Protein AF-A0A267M8K2-F1 (afdb_monomer_lite)

Organism: Lactobacillus johnsonii (NCBI:txid33959)

Structure (mmCIF, N/CA/C/O backbone):
data_AF-A0A267M8K2-F1
#
_entry.id   AF-A0A267M8K2-F1
#
loop_
_atom_site.group_PDB
_atom_site.id
_atom_site.type_symbol
_atom_site.label_atom_id
_atom_site.label_alt_id
_atom_site.label_comp_id
_atom_site.label_asym_id
_atom_site.label_entity_id
_atom_site.label_seq_id
_atom_site.pdbx_PDB_ins_code
_atom_site.Cartn_x
_atom_site.Cartn_y
_atom_site.Cartn_z
_atom_site.occupancy
_atom_site.B_iso_or_equiv
_atom_site.auth_seq_id
_atom_site.auth_comp_id
_atom_site.auth_asym_id
_atom_site.auth_atom_id
_atom_site.pdbx_PDB_model_num
ATOM 1 N N . MET A 1 1 ? -2.057 -10.125 6.547 1.00 53.50 1 MET A N 1
ATOM 2 C CA . MET A 1 1 ? -0.745 -10.294 5.865 1.00 53.50 1 MET A CA 1
ATOM 3 C C . MET A 1 1 ? -0.594 -9.104 4.933 1.00 53.50 1 MET A C 1
ATOM 5 O O . MET A 1 1 ? -1.622 -8.558 4.558 1.00 53.50 1 MET A O 1
ATOM 9 N N . LEU A 1 2 ? 0.622 -8.658 4.593 1.00 69.81 2 LEU A N 1
ATOM 10 C CA . LEU A 1 2 ? 0.745 -7.726 3.460 1.00 69.81 2 LEU A CA 1
ATOM 11 C C . LEU A 1 2 ? 0.153 -8.403 2.212 1.00 69.81 2 LEU A C 1
ATOM 13 O O . LEU A 1 2 ? 0.115 -9.637 2.194 1.00 69.81 2 LEU A O 1
ATOM 17 N N . PRO A 1 3 ? -0.352 -7.646 1.222 1.00 70.12 3 PRO A N 1
ATOM 18 C CA . PRO A 1 3 ? -0.907 -8.263 0.023 1.00 70.12 3 PRO A CA 1
ATOM 19 C C . PRO A 1 3 ? 0.106 -9.253 -0.578 1.00 70.12 3 PRO A C 1
ATOM 21 O O . PRO A 1 3 ? 1.304 -8.974 -0.521 1.00 70.12 3 PRO A O 1
ATOM 24 N N . ASP A 1 4 ? -0.372 -10.380 -1.122 1.00 76.25 4 ASP A N 1
ATOM 25 C CA . ASP A 1 4 ? 0.442 -11.469 -1.701 1.00 76.25 4 ASP A CA 1
ATOM 26 C C . ASP A 1 4 ? 1.140 -11.036 -3.011 1.00 76.25 4 ASP A C 1
ATOM 28 O O . ASP A 1 4 ? 0.937 -11.617 -4.077 1.00 76.25 4 ASP A O 1
ATOM 32 N N . TYR A 1 5 ? 1.943 -9.980 -2.945 1.00 84.25 5 TYR A N 1
ATOM 33 C CA . TYR A 1 5 ? 2.834 -9.533 -4.005 1.00 84.25 5 TYR A CA 1
ATOM 34 C C . TYR A 1 5 ? 4.280 -9.882 -3.666 1.00 84.25 5 TYR A C 1
ATOM 36 O O . TYR A 1 5 ? 4.617 -10.230 -2.530 1.00 84.25 5 TYR A O 1
ATOM 44 N N . ASP A 1 6 ? 5.140 -9.755 -4.673 1.00 86.50 6 ASP A N 1
ATOM 45 C CA . ASP A 1 6 ? 6.579 -9.889 -4.505 1.00 86.50 6 ASP A CA 1
ATOM 46 C C . ASP A 1 6 ? 7.100 -8.947 -3.390 1.00 86.50 6 ASP A C 1
ATOM 48 O O . ASP A 1 6 ? 6.721 -7.770 -3.362 1.00 86.50 6 ASP A O 1
ATOM 52 N N . PRO A 1 7 ? 7.939 -9.420 -2.447 1.00 87.75 7 PRO A N 1
ATOM 53 C CA . PRO A 1 7 ? 8.500 -8.571 -1.397 1.00 87.75 7 PRO A CA 1
ATOM 54 C C . PRO A 1 7 ? 9.248 -7.338 -1.921 1.00 87.75 7 PRO A C 1
ATOM 56 O O . PRO A 1 7 ? 9.169 -6.281 -1.293 1.00 87.75 7 PRO A O 1
ATOM 59 N N . GLU A 1 8 ? 9.934 -7.446 -3.062 1.00 89.19 8 GLU A N 1
ATOM 60 C CA . GLU A 1 8 ? 10.628 -6.323 -3.700 1.00 89.19 8 GLU A CA 1
ATOM 61 C C . GLU A 1 8 ? 9.628 -5.292 -4.222 1.00 89.19 8 GLU A C 1
ATOM 63 O O . GLU A 1 8 ? 9.822 -4.089 -4.033 1.00 89.19 8 GLU A O 1
ATOM 68 N N . TYR A 1 9 ? 8.503 -5.748 -4.782 1.00 90.81 9 TYR A N 1
ATOM 69 C CA . TYR A 1 9 ? 7.407 -4.858 -5.151 1.00 90.81 9 TYR A CA 1
ATOM 70 C C . TYR A 1 9 ? 6.822 -4.141 -3.934 1.00 90.81 9 TYR A C 1
ATOM 72 O O . TYR A 1 9 ? 6.537 -2.948 -4.007 1.00 90.81 9 TYR A O 1
ATOM 80 N N . VAL A 1 10 ? 6.632 -4.833 -2.809 1.00 91.25 10 VAL A N 1
ATOM 81 C CA . VAL A 1 10 ? 6.083 -4.198 -1.604 1.00 91.25 10 VAL A CA 1
ATOM 82 C C . VAL A 1 10 ? 7.029 -3.115 -1.085 1.00 91.25 10 VAL A C 1
ATOM 84 O O . VAL A 1 10 ? 6.578 -2.004 -0.804 1.00 91.25 10 VAL A O 1
ATOM 87 N N . ASP A 1 11 ? 8.332 -3.387 -1.011 1.00 90.00 11 ASP A N 1
ATOM 88 C CA . ASP A 1 11 ? 9.315 -2.376 -0.611 1.00 90.00 11 ASP A CA 1
ATOM 89 C C . ASP A 1 11 ? 9.346 -1.201 -1.628 1.00 90.00 11 ASP A C 1
ATOM 91 O O . ASP A 1 11 ? 9.376 -0.035 -1.224 1.00 90.00 11 ASP A O 1
ATOM 95 N N . TYR A 1 12 ? 9.214 -1.475 -2.935 1.00 89.50 12 TYR A N 1
ATOM 96 C CA . TYR A 1 12 ? 9.089 -0.468 -4.005 1.00 89.50 12 TYR A CA 1
ATOM 97 C C . TYR A 1 12 ? 7.789 0.360 -3.948 1.00 89.50 12 TYR A C 1
ATOM 99 O O . TYR A 1 12 ? 7.771 1.551 -4.263 1.00 89.50 12 TYR A O 1
ATOM 107 N N . LEU A 1 13 ? 6.669 -0.248 -3.564 1.00 92.19 13 LEU A N 1
ATOM 108 C CA . LEU A 1 13 ? 5.388 0.429 -3.388 1.00 92.19 13 LEU A CA 1
ATOM 109 C C . LEU A 1 13 ? 5.467 1.400 -2.211 1.00 92.19 13 LEU A C 1
ATOM 111 O O . LEU A 1 13 ? 5.115 2.572 -2.348 1.00 92.19 13 LEU A O 1
ATOM 115 N N . PHE A 1 14 ? 5.961 0.925 -1.065 1.00 93.00 14 PHE A N 1
ATOM 116 C CA . PHE A 1 14 ? 6.065 1.739 0.141 1.00 93.00 14 PHE A CA 1
ATOM 117 C C . PHE A 1 14 ? 7.104 2.855 0.009 1.00 93.00 14 PHE A C 1
ATOM 119 O O . PHE A 1 14 ? 6.855 3.939 0.527 1.00 93.00 14 PHE A O 1
ATOM 126 N N . SER A 1 15 ? 8.197 2.669 -0.738 1.00 90.88 15 SER A N 1
ATOM 127 C CA . SER A 1 15 ? 9.157 3.752 -1.017 1.00 90.88 15 SER A CA 1
ATOM 128 C C . SER A 1 15 ? 8.584 4.893 -1.865 1.00 90.88 15 SER A C 1
ATOM 130 O O . SER A 1 15 ? 9.143 5.988 -1.884 1.00 90.88 15 SER A O 1
ATOM 132 N N . ARG A 1 16 ? 7.459 4.671 -2.556 1.00 90.50 16 ARG A N 1
ATOM 133 C CA . ARG A 1 16 ? 6.741 5.715 -3.299 1.00 90.50 16 ARG A CA 1
ATOM 134 C C . ARG A 1 16 ? 5.657 6.366 -2.446 1.00 90.50 16 ARG A C 1
ATOM 136 O O . ARG A 1 16 ? 5.734 7.563 -2.166 1.00 90.50 16 ARG A O 1
ATOM 143 N N . ILE A 1 17 ? 4.708 5.575 -1.942 1.00 91.44 17 ILE A N 1
ATOM 144 C CA . ILE A 1 17 ? 3.481 6.122 -1.341 1.00 91.44 17 ILE A CA 1
ATOM 145 C C . ILE A 1 17 ? 3.718 6.911 -0.045 1.00 91.44 17 ILE A C 1
ATOM 147 O O . ILE A 1 17 ? 2.942 7.813 0.260 1.00 91.44 17 ILE A O 1
ATOM 151 N N . VAL A 1 18 ? 4.783 6.626 0.716 1.00 91.94 18 VAL A N 1
ATOM 152 C CA . VAL A 1 18 ? 5.076 7.332 1.985 1.00 91.94 18 VAL A CA 1
ATOM 153 C C . VAL A 1 18 ? 5.471 8.798 1.794 1.00 91.94 18 VAL A C 1
ATOM 155 O O . VAL A 1 18 ? 5.403 9.590 2.737 1.00 91.94 18 VAL A O 1
ATOM 158 N N . HIS A 1 19 ? 5.897 9.175 0.587 1.00 86.31 19 HIS A N 1
ATOM 159 C CA . HIS A 1 19 ? 6.279 10.550 0.269 1.00 86.31 19 HIS A CA 1
ATOM 160 C C . HIS A 1 19 ? 5.118 11.396 -0.248 1.00 86.31 19 HIS A C 1
ATOM 162 O O . HIS A 1 19 ? 5.192 12.622 -0.173 1.00 86.31 19 HIS A O 1
ATOM 168 N N . ASP A 1 20 ? 4.058 10.757 -0.737 1.00 81.19 20 ASP A N 1
ATOM 169 C CA . ASP A 1 20 ? 2.961 11.426 -1.437 1.00 81.19 20 ASP A CA 1
ATOM 170 C C . ASP A 1 20 ? 1.610 11.270 -0.709 1.00 81.19 20 ASP A C 1
ATOM 172 O O . ASP A 1 20 ? 0.661 12.010 -0.972 1.00 81.19 20 ASP A O 1
ATOM 176 N N . MET A 1 21 ? 1.530 10.370 0.276 1.00 88.94 21 MET A N 1
ATOM 177 C CA . MET A 1 21 ? 0.352 10.131 1.104 1.00 88.94 21 MET A CA 1
ATOM 178 C C . MET A 1 21 ? 0.727 10.093 2.592 1.00 88.94 21 MET A C 1
ATOM 180 O O . MET A 1 21 ? 1.730 9.512 2.994 1.00 88.94 21 MET A O 1
ATOM 184 N N . SER A 1 22 ? -0.113 10.689 3.445 1.00 92.12 22 SER A N 1
ATOM 185 C CA . SER A 1 22 ? 0.101 10.640 4.896 1.00 92.12 22 SER A CA 1
ATOM 186 C C . SER A 1 22 ? -0.016 9.211 5.438 1.00 92.12 22 SER A C 1
ATOM 188 O O . SER A 1 22 ? -0.949 8.497 5.058 1.00 92.12 22 SER A O 1
ATOM 190 N N . GLU A 1 23 ? 0.816 8.854 6.420 1.00 95.62 23 GLU A N 1
ATOM 191 C CA . GLU A 1 23 ? 0.812 7.539 7.085 1.00 95.62 23 GLU A CA 1
ATOM 192 C C . GLU A 1 23 ? -0.577 7.101 7.556 1.00 95.62 23 GLU A C 1
ATOM 194 O O . GLU A 1 23 ? -0.952 5.943 7.393 1.00 95.62 23 GLU A O 1
ATOM 199 N N . LYS A 1 24 ? -1.380 8.040 8.076 1.00 96.19 24 LYS A N 1
ATOM 200 C CA . LYS A 1 24 ? -2.756 7.776 8.514 1.00 96.19 24 LYS A CA 1
ATOM 201 C C . LYS A 1 24 ? -3.590 7.111 7.413 1.00 96.19 24 LYS A C 1
ATOM 203 O O . LYS A 1 24 ? -4.271 6.129 7.686 1.00 96.19 24 LYS A O 1
ATOM 208 N N . TYR A 1 25 ? -3.538 7.642 6.190 1.00 95.12 25 TYR A N 1
ATOM 209 C CA . TYR A 1 25 ? -4.308 7.102 5.068 1.00 95.12 25 TYR A CA 1
ATOM 210 C C . TYR A 1 25 ? -3.726 5.788 4.559 1.00 95.12 25 TYR A C 1
ATOM 212 O O . TYR A 1 25 ? -4.492 4.891 4.222 1.00 95.12 25 TYR A O 1
ATOM 220 N N . ILE A 1 26 ? -2.399 5.634 4.576 1.00 95.75 26 ILE A N 1
ATOM 221 C CA . ILE A 1 26 ? -1.747 4.359 4.253 1.00 95.75 26 ILE A CA 1
ATOM 222 C C . ILE A 1 26 ? -2.247 3.273 5.216 1.00 95.75 26 ILE A C 1
ATOM 224 O O . ILE A 1 26 ? -2.766 2.248 4.784 1.00 95.75 26 ILE A O 1
ATOM 228 N N . ILE A 1 27 ? -2.177 3.517 6.526 1.00 96.94 27 ILE A N 1
ATOM 229 C CA . ILE A 1 27 ? -2.651 2.576 7.549 1.00 96.94 27 ILE A CA 1
ATOM 230 C C . ILE A 1 27 ? -4.133 2.255 7.348 1.00 96.94 27 ILE A C 1
ATOM 232 O O . ILE A 1 27 ? -4.504 1.082 7.325 1.00 96.94 27 ILE A O 1
ATOM 236 N N . GLU A 1 28 ? -4.978 3.268 7.163 1.00 95.50 28 GLU A N 1
ATOM 237 C CA . GLU A 1 28 ? -6.417 3.080 6.962 1.00 95.50 28 GLU A CA 1
ATOM 238 C C . GLU A 1 28 ? -6.722 2.208 5.736 1.00 95.50 28 GLU A C 1
ATOM 240 O O . GLU A 1 28 ? -7.447 1.224 5.846 1.00 95.50 28 GLU A O 1
ATOM 245 N N . ILE A 1 29 ? -6.120 2.506 4.585 1.00 95.69 29 ILE A N 1
ATOM 246 C CA . ILE A 1 29 ? -6.346 1.781 3.328 1.00 95.69 29 ILE A CA 1
ATOM 247 C C . ILE A 1 29 ? -5.891 0.323 3.441 1.00 95.69 29 ILE A C 1
ATOM 249 O O . ILE A 1 29 ? -6.646 -0.591 3.099 1.00 95.69 29 ILE A O 1
ATOM 253 N N . PHE A 1 30 ? -4.676 0.089 3.945 1.00 95.62 30 PHE A N 1
ATOM 254 C CA . PHE A 1 30 ? -4.097 -1.255 4.016 1.00 95.62 30 PHE A CA 1
ATOM 255 C C . PHE A 1 30 ? -4.784 -2.147 5.052 1.00 95.62 30 PHE A C 1
ATOM 257 O O . PHE A 1 30 ? -5.014 -3.330 4.797 1.00 95.62 30 PHE A O 1
ATOM 264 N N . THR A 1 31 ? -5.184 -1.587 6.192 1.00 95.19 31 THR A N 1
ATOM 265 C CA . THR A 1 31 ? -5.939 -2.342 7.203 1.00 95.19 31 THR A CA 1
ATOM 266 C C . THR A 1 31 ? -7.379 -2.613 6.766 1.00 95.19 31 THR A C 1
ATOM 268 O O . THR A 1 31 ? -7.897 -3.699 7.018 1.00 95.19 31 THR A O 1
ATOM 271 N N . LYS A 1 32 ? -8.025 -1.669 6.068 1.00 94.44 32 LYS A N 1
ATOM 272 C CA . LYS A 1 32 ? -9.429 -1.793 5.655 1.00 94.44 32 LYS A CA 1
ATOM 273 C C . LYS A 1 32 ? -9.631 -2.698 4.440 1.00 94.44 32 LYS A C 1
ATOM 275 O O . LYS A 1 32 ? -10.582 -3.475 4.420 1.00 94.44 32 LYS A O 1
ATOM 280 N N . TYR A 1 33 ? -8.779 -2.595 3.420 1.00 93.62 33 TYR A N 1
ATOM 281 C CA . TYR A 1 33 ? -9.017 -3.257 2.129 1.00 93.62 33 TYR A CA 1
ATOM 282 C C . TYR A 1 33 ? -8.126 -4.474 1.860 1.00 93.62 33 TYR A C 1
ATOM 284 O O . TYR A 1 33 ? -8.452 -5.271 0.976 1.00 93.62 33 TYR A O 1
ATOM 292 N N . PHE A 1 34 ? -7.040 -4.640 2.621 1.00 91.19 34 PHE A N 1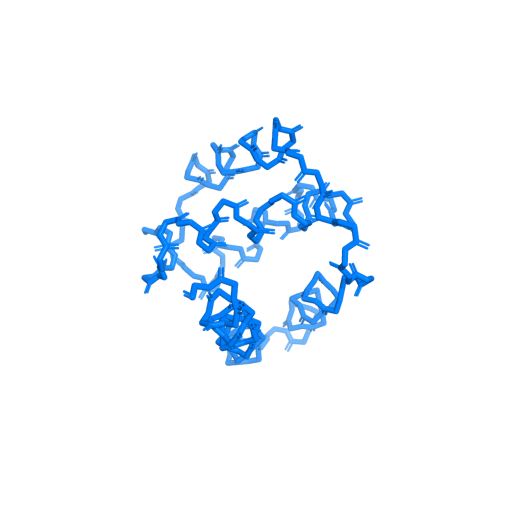
ATOM 293 C CA . PHE A 1 34 ? -6.005 -5.641 2.345 1.00 91.19 34 PHE A CA 1
ATOM 294 C C . PHE A 1 34 ? -5.650 -6.535 3.542 1.00 91.19 34 PHE A C 1
ATOM 296 O O . PHE A 1 34 ? -4.634 -7.220 3.502 1.00 91.19 34 PHE A O 1
ATOM 303 N N . ASP A 1 35 ? -6.473 -6.542 4.597 1.00 88.94 35 ASP A N 1
ATOM 304 C CA . ASP A 1 35 ? -6.314 -7.419 5.774 1.00 88.94 35 ASP A CA 1
ATOM 305 C C . ASP A 1 35 ? -4.895 -7.382 6.393 1.00 88.94 35 ASP A C 1
ATOM 307 O O . ASP A 1 35 ? -4.325 -8.376 6.863 1.00 88.94 35 ASP A O 1
ATOM 311 N N . CYS A 1 36 ? -4.277 -6.200 6.356 1.00 92.56 36 CYS A N 1
ATOM 312 C CA . CYS A 1 36 ? -3.010 -5.934 7.023 1.00 92.56 36 CYS A CA 1
ATOM 313 C C . CYS A 1 36 ? -3.260 -5.584 8.493 1.00 92.56 36 CYS A C 1
ATOM 315 O O . CYS A 1 36 ? -4.220 -4.887 8.819 1.00 92.56 36 CYS A O 1
ATOM 317 N N . SER A 1 37 ? -2.364 -5.992 9.393 1.00 95.44 37 SER A N 1
ATOM 318 C CA . SER A 1 37 ? -2.345 -5.414 10.740 1.00 95.44 37 SER A CA 1
ATOM 319 C C . SER A 1 37 ? -1.695 -4.029 10.716 1.00 95.44 37 SER A C 1
ATOM 321 O O . SER A 1 37 ? -0.832 -3.759 9.883 1.00 95.44 37 SER A O 1
ATOM 323 N N . ILE A 1 38 ? -2.053 -3.162 11.668 1.00 96.25 38 ILE A N 1
ATOM 324 C CA . ILE A 1 38 ? -1.414 -1.842 11.817 1.00 96.25 38 ILE A CA 1
ATOM 325 C C . ILE A 1 38 ? 0.112 -1.989 11.923 1.00 96.25 38 ILE A C 1
ATOM 327 O O . ILE A 1 38 ? 0.842 -1.327 11.196 1.00 96.25 38 ILE A O 1
ATOM 331 N N . GLU A 1 39 ? 0.592 -2.934 12.739 1.00 96.50 39 GLU A N 1
ATOM 332 C CA . GLU A 1 39 ? 2.027 -3.195 12.925 1.00 96.50 39 GLU A CA 1
ATOM 333 C C . GLU A 1 39 ? 2.736 -3.582 11.613 1.00 96.50 39 GLU A C 1
ATOM 335 O O . GLU A 1 39 ? 3.888 -3.205 11.390 1.00 96.50 39 GLU A O 1
ATOM 340 N N . GLN A 1 40 ? 2.068 -4.336 10.731 1.00 94.38 40 GLN A N 1
ATOM 341 C CA . GLN A 1 40 ? 2.617 -4.680 9.416 1.00 94.38 40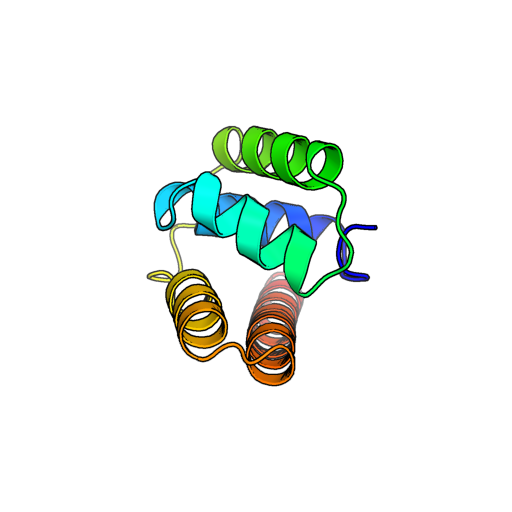 GLN A CA 1
ATOM 342 C C . GLN A 1 40 ? 2.792 -3.430 8.554 1.00 94.38 40 GLN A C 1
ATOM 344 O O . GLN A 1 40 ? 3.843 -3.258 7.935 1.00 94.38 40 GLN A O 1
ATOM 349 N N . VAL A 1 41 ? 1.789 -2.551 8.549 1.00 96.19 41 VAL A N 1
ATOM 350 C CA . VAL A 1 41 ? 1.812 -1.329 7.742 1.00 96.19 41 VAL A CA 1
ATOM 351 C C . VAL A 1 41 ? 2.827 -0.327 8.288 1.00 96.19 41 VAL A C 1
ATOM 353 O O . VAL A 1 41 ? 3.606 0.214 7.516 1.00 96.19 41 VAL A O 1
ATOM 356 N N . GLU A 1 42 ? 2.907 -0.130 9.605 1.00 96.94 42 GLU A N 1
ATOM 357 C CA . GLU A 1 42 ? 3.897 0.760 10.232 1.00 96.94 42 GLU A CA 1
ATOM 358 C C . GLU A 1 42 ? 5.340 0.324 9.936 1.00 96.94 42 GLU A C 1
ATOM 360 O O . GLU A 1 42 ? 6.200 1.152 9.630 1.00 96.94 42 GLU A O 1
ATOM 365 N N . LYS A 1 43 ? 5.616 -0.988 9.967 1.00 95.75 43 LYS A N 1
ATOM 366 C CA . LYS A 1 43 ? 6.930 -1.525 9.579 1.00 95.75 43 LYS A CA 1
ATOM 367 C C . LYS A 1 43 ? 7.244 -1.257 8.107 1.00 95.75 43 LYS A C 1
ATOM 369 O O . LYS A 1 43 ? 8.380 -0.902 7.797 1.00 95.75 43 LYS A O 1
ATOM 374 N N . ALA A 1 44 ? 6.263 -1.423 7.222 1.00 95.06 44 ALA A N 1
ATOM 375 C CA . ALA A 1 44 ? 6.421 -1.159 5.794 1.00 95.06 44 ALA A CA 1
ATOM 376 C C . ALA A 1 44 ? 6.626 0.340 5.507 1.00 95.06 44 ALA A C 1
ATOM 378 O O . ALA A 1 44 ? 7.524 0.696 4.752 1.00 95.06 44 ALA A O 1
ATOM 379 N N . ILE A 1 45 ? 5.884 1.223 6.184 1.00 95.62 45 ILE A N 1
ATOM 380 C CA . ILE A 1 45 ? 6.066 2.682 6.118 1.00 95.62 45 ILE A CA 1
ATOM 381 C C . ILE A 1 45 ? 7.489 3.067 6.520 1.00 95.62 45 ILE A C 1
ATOM 383 O O . ILE A 1 45 ? 8.163 3.794 5.790 1.00 95.62 45 ILE A O 1
ATOM 387 N N . LYS A 1 46 ? 7.973 2.550 7.657 1.00 95.50 46 LYS A N 1
ATOM 388 C CA . L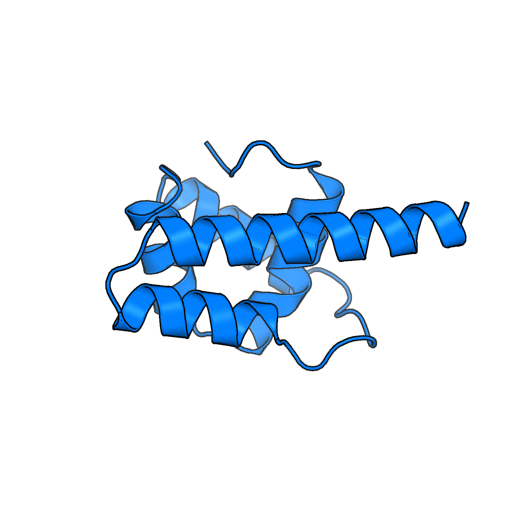YS A 1 46 ? 9.327 2.844 8.135 1.00 95.50 46 LYS A CA 1
ATOM 389 C C . LYS A 1 46 ? 10.386 2.457 7.101 1.00 95.50 46 LYS A C 1
ATOM 391 O O . LYS A 1 46 ? 11.257 3.266 6.803 1.00 95.50 46 LYS A O 1
ATOM 396 N N . LYS A 1 47 ? 10.289 1.247 6.540 1.00 93.38 47 LYS A N 1
ATOM 397 C CA . LYS A 1 47 ? 11.176 0.800 5.458 1.00 93.38 47 LYS A CA 1
ATOM 398 C C . LYS A 1 47 ? 11.076 1.693 4.221 1.00 93.38 47 LYS A C 1
ATOM 400 O O . LYS A 1 47 ? 12.100 2.013 3.630 1.00 93.38 47 LYS A O 1
ATOM 405 N N . GLY A 1 48 ? 9.866 2.116 3.854 1.00 92.00 48 GLY A N 1
ATOM 406 C CA . GLY A 1 48 ? 9.627 3.007 2.720 1.00 92.00 48 GLY A CA 1
ATOM 407 C C . GLY A 1 48 ? 10.405 4.319 2.830 1.00 92.00 48 GLY A C 1
ATOM 408 O O . GLY A 1 48 ? 11.028 4.730 1.860 1.00 92.00 48 GLY A O 1
ATOM 409 N N . TYR A 1 49 ? 10.452 4.931 4.019 1.00 90.94 49 TYR A N 1
ATOM 410 C CA . TYR A 1 49 ? 11.246 6.147 4.254 1.00 90.94 49 TYR A CA 1
ATOM 411 C C . TYR A 1 49 ? 12.766 5.928 4.231 1.00 90.94 49 TYR A C 1
ATOM 413 O O . TYR A 1 49 ? 13.515 6.885 4.039 1.00 90.94 49 TYR A O 1
ATOM 421 N N . GLU A 1 50 ? 13.230 4.700 4.473 1.00 90.69 50 GLU A N 1
ATOM 422 C CA . GLU A 1 50 ? 14.652 4.333 4.445 1.00 90.69 50 GLU A CA 1
ATOM 423 C C . GLU A 1 50 ? 15.137 3.987 3.023 1.00 90.69 50 GLU A C 1
ATOM 425 O O . GLU A 1 50 ? 16.343 3.995 2.768 1.00 90.69 50 GLU A O 1
ATOM 430 N N . ALA A 1 51 ? 14.219 3.692 2.100 1.00 86.12 51 ALA A N 1
ATOM 431 C CA . ALA A 1 51 ? 14.522 3.317 0.725 1.00 86.12 51 ALA A CA 1
ATOM 432 C C . ALA A 1 51 ? 14.827 4.534 -0.169 1.00 86.12 51 ALA A C 1
ATOM 434 O O . ALA A 1 51 ? 14.333 5.642 0.045 1.00 86.12 51 ALA A O 1
ATOM 435 N N . GLU A 1 52 ? 15.634 4.327 -1.215 1.00 80.19 52 GLU A N 1
ATOM 436 C CA . GLU A 1 52 ? 15.854 5.356 -2.233 1.00 80.19 52 GLU A CA 1
ATOM 437 C C . GLU A 1 52 ? 14.557 5.590 -3.017 1.00 80.19 52 GLU A C 1
ATOM 439 O O . GLU A 1 52 ? 13.998 4.659 -3.602 1.00 80.19 52 GLU A O 1
ATOM 444 N N . ARG A 1 53 ? 14.074 6.840 -3.032 1.00 74.00 53 ARG A N 1
ATOM 445 C CA . ARG A 1 53 ? 12.858 7.200 -3.766 1.00 74.00 53 ARG A CA 1
ATOM 446 C C . ARG A 1 53 ? 13.087 6.981 -5.267 1.00 74.00 53 ARG A C 1
ATOM 448 O O . ARG A 1 53 ? 13.954 7.650 -5.839 1.00 74.00 53 ARG A O 1
ATOM 455 N N . PRO A 1 54 ? 12.279 6.145 -5.941 1.00 71.25 54 PRO A N 1
ATOM 456 C CA . PRO A 1 54 ? 12.358 6.003 -7.387 1.00 71.25 54 PRO A CA 1
ATOM 457 C C . PRO A 1 54 ? 12.125 7.356 -8.075 1.00 71.25 54 PRO A C 1
ATOM 459 O O . PRO A 1 54 ? 11.129 8.030 -7.824 1.00 71.25 54 PRO A O 1
ATOM 462 N N . LEU A 1 55 ? 13.037 7.760 -8.968 1.00 66.94 55 LEU A N 1
ATOM 463 C CA . LEU A 1 55 ? 12.938 9.012 -9.746 1.00 66.94 55 LEU A CA 1
ATOM 464 C C . LEU A 1 55 ? 11.803 8.998 -10.783 1.0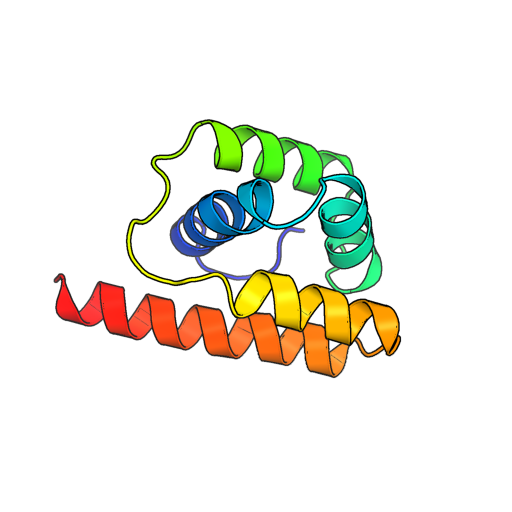0 66.94 55 LEU A C 1
ATOM 466 O O . LEU A 1 55 ? 11.501 10.016 -11.407 1.00 66.94 55 LEU A O 1
ATOM 470 N N . ILE A 1 56 ? 11.221 7.827 -11.014 1.00 58.31 56 ILE A N 1
ATOM 471 C CA . ILE A 1 56 ? 10.305 7.545 -12.105 1.00 58.31 56 ILE A CA 1
ATOM 472 C C . ILE A 1 56 ? 8.932 7.355 -11.463 1.00 58.31 56 ILE A C 1
ATOM 474 O O . ILE A 1 56 ? 8.797 6.521 -10.574 1.00 58.31 56 ILE A O 1
ATOM 478 N N . PHE A 1 57 ? 7.954 8.127 -11.940 1.00 56.72 57 PHE A N 1
ATOM 479 C CA . PHE A 1 57 ? 6.539 8.188 -11.542 1.00 56.72 57 PHE A CA 1
ATOM 480 C C . PHE A 1 57 ? 6.172 9.254 -10.494 1.00 56.72 57 PHE A C 1
ATOM 482 O O . PHE A 1 57 ? 6.375 9.106 -9.296 1.00 56.72 57 PHE A O 1
ATOM 489 N N . HIS A 1 58 ? 5.525 10.322 -10.982 1.00 56.09 58 HIS A N 1
ATOM 490 C CA . HIS A 1 58 ? 4.536 11.046 -10.185 1.00 56.09 58 HIS A CA 1
ATOM 491 C C . HIS A 1 58 ? 3.384 10.084 -9.862 1.00 56.09 58 HIS A C 1
ATOM 493 O O . HIS A 1 58 ? 2.898 9.367 -10.739 1.00 56.09 58 HIS A O 1
ATOM 499 N N . ASP A 1 59 ? 3.001 10.053 -8.591 1.00 64.19 59 ASP A N 1
ATOM 500 C CA . ASP A 1 59 ? 2.482 8.870 -7.907 1.00 64.19 59 ASP A CA 1
ATOM 501 C C . ASP A 1 59 ? 0.992 8.595 -8.180 1.00 64.19 59 ASP A C 1
ATOM 503 O O . ASP A 1 59 ? 0.093 8.876 -7.379 1.00 64.19 59 ASP A O 1
ATOM 507 N N . TYR A 1 60 ? 0.725 8.046 -9.369 1.00 78.94 60 TYR A N 1
ATOM 508 C CA . TYR A 1 60 ? -0.602 7.588 -9.790 1.00 78.94 60 TYR A CA 1
ATOM 509 C C . TYR A 1 60 ? -1.217 6.617 -8.771 1.00 78.94 60 TYR A C 1
ATOM 511 O O . TYR A 1 60 ? -2.418 6.689 -8.505 1.00 78.94 60 TYR A O 1
ATOM 519 N N . ILE A 1 61 ? -0.399 5.756 -8.152 1.00 88.75 61 ILE A N 1
ATOM 520 C CA . ILE A 1 61 ? -0.884 4.738 -7.220 1.00 88.75 61 ILE A CA 1
ATOM 521 C C . ILE A 1 61 ? -1.387 5.338 -5.902 1.00 88.75 61 ILE A C 1
ATOM 523 O O . ILE A 1 61 ? -2.487 4.995 -5.471 1.00 88.75 61 ILE A O 1
ATOM 527 N N . GLY A 1 62 ? -0.666 6.296 -5.306 1.00 89.62 62 GLY A N 1
ATOM 528 C CA . GLY A 1 62 ? -1.120 6.985 -4.095 1.00 89.62 62 GLY A CA 1
ATOM 529 C C . GLY A 1 62 ? -2.473 7.677 -4.295 1.00 89.62 62 GLY A C 1
ATOM 530 O O . GLY A 1 62 ? -3.383 7.529 -3.478 1.00 89.62 62 GLY A O 1
ATOM 531 N N . SER A 1 63 ? -2.650 8.353 -5.435 1.00 90.38 63 SER A N 1
ATOM 532 C CA . SER A 1 63 ? -3.922 9.000 -5.790 1.00 90.38 63 SER A CA 1
ATOM 533 C C . SER A 1 63 ? -5.050 7.991 -6.027 1.00 90.38 63 SER A C 1
ATOM 535 O O . SER A 1 63 ? -6.164 8.198 -5.550 1.00 90.38 63 SER A O 1
ATOM 537 N N . ALA A 1 64 ? -4.775 6.883 -6.722 1.00 92.31 64 ALA A N 1
ATOM 538 C CA . ALA A 1 64 ? -5.765 5.841 -6.992 1.00 92.31 64 ALA A CA 1
ATOM 539 C C . ALA A 1 64 ? -6.231 5.125 -5.711 1.00 92.31 64 ALA A C 1
ATOM 541 O O . ALA A 1 64 ? -7.419 4.842 -5.558 1.00 92.31 64 ALA A O 1
ATOM 542 N N . LEU A 1 65 ? -5.315 4.873 -4.770 1.00 93.94 65 LEU A N 1
ATOM 543 C CA . LEU A 1 65 ? -5.635 4.295 -3.463 1.00 93.94 65 LEU A CA 1
ATOM 544 C C . LEU A 1 65 ? -6.487 5.248 -2.613 1.00 93.94 65 LEU A C 1
ATOM 546 O O . LEU A 1 65 ? -7.451 4.813 -1.981 1.00 93.94 65 LEU A O 1
ATOM 550 N N . LEU A 1 66 ? -6.170 6.546 -2.621 1.00 93.44 66 LEU A N 1
ATOM 551 C CA . LEU A 1 66 ? -6.975 7.560 -1.939 1.00 93.44 66 LEU A CA 1
ATOM 552 C C . LEU A 1 66 ? -8.377 7.679 -2.545 1.00 93.44 66 LEU A C 1
ATOM 554 O O . LEU A 1 66 ? -9.350 7.704 -1.795 1.00 93.44 66 LEU A O 1
ATOM 558 N N . ASP A 1 67 ? -8.498 7.703 -3.874 1.00 93.94 67 ASP A N 1
ATOM 559 C CA . ASP A 1 67 ? -9.796 7.754 -4.557 1.00 93.94 67 ASP A CA 1
ATOM 560 C C . ASP A 1 67 ? -10.648 6.514 -4.248 1.00 93.94 67 ASP A C 1
ATOM 562 O O . ASP A 1 67 ? -11.817 6.635 -3.879 1.00 93.94 67 ASP A O 1
ATOM 566 N N . ALA A 1 68 ? -10.048 5.320 -4.272 1.00 94.69 68 ALA A N 1
ATOM 567 C CA . ALA A 1 68 ? -10.719 4.096 -3.843 1.00 94.69 68 ALA A CA 1
ATOM 568 C C . ALA A 1 68 ? -11.190 4.175 -2.381 1.00 94.69 68 ALA A C 1
ATOM 570 O O . ALA A 1 68 ? -12.275 3.697 -2.050 1.0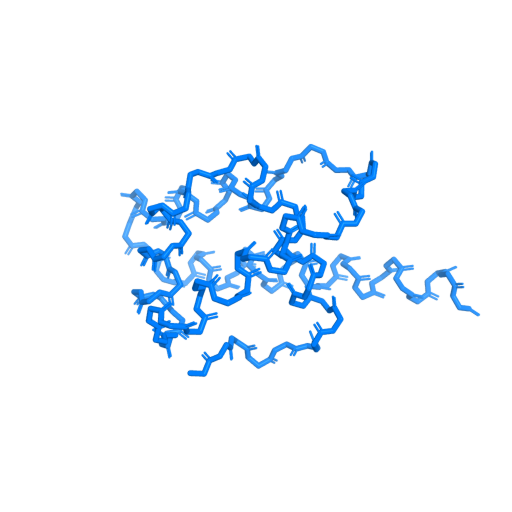0 94.69 68 ALA A O 1
ATOM 571 N N . SER A 1 69 ? -10.398 4.805 -1.506 1.00 94.06 69 SER A N 1
ATOM 572 C CA . SER A 1 69 ? -10.768 5.020 -0.108 1.00 94.06 69 SER A CA 1
ATOM 573 C C . SER A 1 69 ? -11.959 5.964 0.049 1.00 94.06 69 SER A C 1
ATOM 575 O O . SER A 1 69 ? -12.903 5.638 0.768 1.00 94.06 69 SER A O 1
ATOM 577 N N . ILE A 1 70 ? -11.942 7.094 -0.666 1.00 94.31 70 ILE A N 1
ATOM 578 C CA . ILE A 1 70 ? -13.018 8.096 -0.678 1.00 94.31 70 ILE A CA 1
ATOM 579 C C . ILE A 1 70 ? -14.333 7.482 -1.172 1.00 94.31 70 ILE A C 1
ATOM 581 O O . ILE A 1 70 ? -15.391 7.770 -0.615 1.00 94.31 70 ILE A O 1
ATOM 585 N N . ASN A 1 71 ? -14.260 6.615 -2.182 1.00 95.50 71 ASN A N 1
ATOM 586 C CA . ASN A 1 71 ? -15.419 5.948 -2.773 1.00 95.50 71 ASN A CA 1
ATOM 587 C C . ASN A 1 71 ? -15.830 4.650 -2.050 1.00 95.50 71 ASN A C 1
ATOM 589 O O . ASN A 1 71 ? -16.737 3.966 -2.521 1.00 95.50 71 ASN A O 1
ATOM 593 N N . ASP A 1 72 ? -15.171 4.297 -0.938 1.00 95.75 72 ASP A N 1
ATOM 594 C CA . ASP A 1 72 ? -15.372 3.042 -0.195 1.00 95.75 72 ASP A CA 1
ATOM 595 C C . ASP A 1 72 ? -15.362 1.791 -1.097 1.00 95.75 72 ASP A C 1
ATOM 597 O O . ASP A 1 72 ? -16.188 0.886 -0.970 1.00 95.75 72 ASP A O 1
ATOM 601 N N . ASN A 1 73 ? -14.439 1.761 -2.064 1.00 96.94 73 ASN A N 1
ATOM 602 C CA . ASN A 1 73 ? -14.421 0.769 -3.132 1.00 96.94 73 ASN A CA 1
ATOM 603 C C . ASN A 1 73 ? -13.208 -0.178 -3.016 1.00 96.94 73 ASN A C 1
ATOM 605 O O . ASN A 1 73 ? -12.131 0.107 -3.554 1.00 96.94 73 ASN A O 1
ATOM 609 N N . PRO A 1 74 ? -13.361 -1.347 -2.364 1.00 94.12 74 PRO A N 1
ATOM 610 C CA . PRO A 1 74 ? -12.261 -2.292 -2.180 1.00 94.12 74 PRO A CA 1
ATOM 6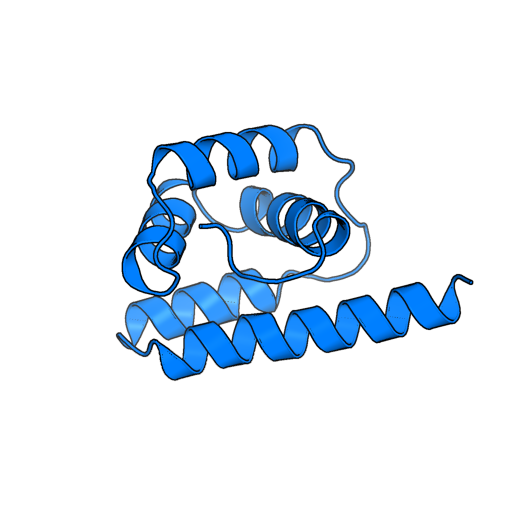11 C C . PRO A 1 74 ? -11.806 -2.955 -3.489 1.00 94.12 74 PRO A C 1
ATOM 613 O O . PRO A 1 74 ? -10.658 -3.382 -3.593 1.00 94.12 74 PRO A O 1
ATOM 616 N N . GLU A 1 75 ? -12.680 -3.068 -4.494 1.00 95.75 75 GLU A N 1
ATOM 617 C CA . GLU A 1 75 ? -12.304 -3.594 -5.811 1.00 95.75 75 GLU A CA 1
ATOM 618 C C . GLU A 1 75 ? -11.408 -2.605 -6.555 1.00 95.75 75 GLU A C 1
ATOM 620 O O . GLU A 1 75 ? -10.387 -2.998 -7.114 1.00 95.75 75 GLU A O 1
ATOM 625 N N . GLN A 1 76 ? -11.722 -1.312 -6.479 1.00 95.81 76 GLN A N 1
ATOM 626 C CA . GLN A 1 76 ? -10.884 -0.262 -7.050 1.00 95.81 76 GLN A CA 1
ATOM 627 C C . GLN A 1 76 ? -9.499 -0.214 -6.394 1.00 95.81 76 GLN A C 1
ATOM 629 O O . GLN A 1 76 ? -8.501 -0.123 -7.104 1.00 95.81 76 GLN A O 1
ATOM 634 N N . ALA A 1 77 ? -9.421 -0.348 -5.065 1.00 94.81 77 ALA A N 1
ATOM 635 C CA . ALA A 1 77 ? -8.140 -0.416 -4.361 1.00 94.81 77 ALA A CA 1
ATOM 636 C C . ALA A 1 77 ? -7.301 -1.620 -4.832 1.00 94.81 77 ALA A C 1
ATOM 638 O O . ALA A 1 77 ? -6.109 -1.483 -5.109 1.00 94.81 77 ALA A O 1
ATOM 639 N N . ARG A 1 78 ? -7.930 -2.796 -4.978 1.00 93.88 78 ARG A N 1
ATOM 640 C CA . ARG A 1 78 ? -7.267 -4.004 -5.493 1.00 93.88 78 ARG A CA 1
ATOM 641 C C . ARG A 1 78 ? -6.797 -3.844 -6.936 1.00 93.88 78 ARG A C 1
ATOM 643 O O . ARG A 1 78 ? -5.672 -4.225 -7.241 1.00 93.88 78 ARG A O 1
ATOM 650 N N . ASN A 1 79 ? -7.621 -3.265 -7.805 1.00 94.44 79 ASN A N 1
ATOM 651 C CA . ASN A 1 79 ? -7.254 -3.014 -9.198 1.00 94.44 79 ASN A CA 1
ATOM 652 C C . ASN A 1 79 ? -6.077 -2.040 -9.301 1.00 94.44 79 ASN A C 1
ATOM 654 O O . ASN A 1 79 ? -5.162 -2.292 -10.077 1.00 94.44 79 ASN A O 1
ATOM 658 N N . ALA A 1 80 ? -6.050 -0.999 -8.464 1.00 93.44 80 ALA A N 1
ATOM 659 C CA . ALA A 1 80 ? -4.941 -0.055 -8.416 1.00 93.44 80 ALA A CA 1
ATOM 660 C C . ALA A 1 80 ? -3.605 -0.750 -8.095 1.00 93.44 80 ALA A C 1
ATOM 662 O O . ALA A 1 80 ? -2.640 -0.562 -8.832 1.00 93.44 80 ALA A O 1
ATOM 663 N N . LEU A 1 81 ? -3.557 -1.600 -7.057 1.00 93.31 81 LEU A N 1
ATOM 664 C CA . LEU A 1 81 ? -2.343 -2.368 -6.743 1.00 93.31 81 LEU A CA 1
ATOM 665 C C . LEU A 1 81 ? -1.991 -3.379 -7.844 1.00 93.31 81 LEU A C 1
ATOM 667 O O . LEU A 1 81 ? -0.829 -3.487 -8.214 1.00 93.31 81 LEU A O 1
ATOM 671 N N . ASN A 1 82 ? -2.974 -4.092 -8.399 1.00 93.19 82 ASN A N 1
ATOM 672 C CA . ASN A 1 82 ? -2.730 -5.077 -9.456 1.00 93.19 82 ASN A CA 1
ATOM 673 C C . ASN A 1 82 ? -2.135 -4.443 -10.719 1.00 93.19 82 ASN A C 1
ATOM 675 O O . ASN A 1 82 ? -1.264 -5.029 -11.360 1.00 93.19 82 ASN A O 1
ATOM 679 N N . ASP A 1 83 ? -2.634 -3.276 -11.116 1.00 91.88 83 ASP A N 1
ATOM 680 C CA . ASP A 1 83 ? -2.153 -2.592 -12.312 1.00 91.88 83 ASP A CA 1
ATOM 681 C C . ASP A 1 83 ? -0.772 -1.972 -12.083 1.00 91.88 83 ASP A C 1
ATOM 683 O O . ASP A 1 83 ? 0.090 -2.070 -12.956 1.00 91.88 83 ASP A O 1
ATOM 687 N N . ASP A 1 84 ? -0.524 -1.419 -10.896 1.00 91.69 84 ASP A N 1
ATOM 688 C CA . ASP A 1 84 ? 0.797 -0.927 -10.502 1.00 91.69 84 ASP A CA 1
ATOM 689 C C . ASP A 1 84 ? 1.833 -2.065 -10.406 1.00 91.69 84 ASP A C 1
ATOM 691 O O . ASP A 1 84 ? 2.943 -1.925 -10.920 1.00 91.69 84 ASP A O 1
ATOM 695 N N . PHE A 1 85 ? 1.449 -3.230 -9.872 1.00 92.00 85 PHE A N 1
ATOM 696 C CA . PHE A 1 85 ? 2.286 -4.432 -9.853 1.00 92.00 85 PHE A CA 1
ATOM 697 C C . PHE A 1 85 ? 2.675 -4.895 -11.262 1.00 92.00 85 PHE A C 1
ATOM 699 O O . PHE A 1 85 ? 3.851 -5.132 -11.526 1.00 92.00 85 PHE A O 1
ATOM 706 N N . LYS A 1 86 ? 1.725 -4.957 -12.206 1.00 91.00 86 LYS A N 1
ATOM 707 C CA . LYS A 1 86 ? 2.028 -5.310 -13.609 1.00 91.00 86 LYS A CA 1
ATOM 708 C C . LYS A 1 86 ? 2.993 -4.319 -14.259 1.00 91.00 86 LYS A C 1
ATOM 710 O O . LYS A 1 86 ? 3.824 -4.712 -15.072 1.00 91.00 86 LYS A O 1
ATOM 715 N N . ILE A 1 87 ? 2.866 -3.027 -13.949 1.00 89.25 87 ILE A N 1
ATOM 716 C CA . ILE A 1 87 ? 3.785 -2.005 -14.464 1.00 89.25 87 ILE A CA 1
ATOM 717 C C . ILE A 1 87 ? 5.189 -2.235 -13.903 1.00 89.25 87 ILE A C 1
ATOM 719 O O . ILE A 1 87 ? 6.147 -2.217 -14.674 1.00 89.25 87 ILE A O 1
ATOM 723 N N . TRP A 1 88 ? 5.305 -2.482 -12.597 1.00 89.31 88 TRP A N 1
ATOM 724 C CA . TRP A 1 88 ? 6.575 -2.820 -11.960 1.00 89.31 88 TRP A CA 1
ATOM 725 C C . TRP A 1 88 ? 7.203 -4.078 -12.576 1.00 89.31 88 TRP A C 1
ATOM 727 O O . TRP A 1 88 ? 8.350 -4.029 -13.009 1.00 89.31 88 TRP A O 1
ATOM 737 N N . GLU A 1 89 ? 6.432 -5.155 -12.747 1.00 89.88 89 GLU A N 1
ATOM 738 C CA . GLU A 1 89 ? 6.902 -6.405 -13.360 1.00 89.88 89 GLU A CA 1
ATOM 739 C C . GLU A 1 89 ? 7.447 -6.173 -14.782 1.00 89.88 89 GLU A C 1
ATOM 741 O O . GLU A 1 89 ? 8.508 -6.677 -15.148 1.00 89.88 89 GLU A O 1
ATOM 746 N N . LEU A 1 90 ? 6.777 -5.339 -15.587 1.00 88.31 90 LEU A N 1
ATOM 747 C CA . LEU A 1 90 ? 7.252 -4.965 -16.924 1.00 88.31 90 LEU A CA 1
ATOM 748 C C . LEU A 1 90 ? 8.544 -4.135 -16.909 1.00 88.31 90 LEU A C 1
ATOM 750 O O . LEU A 1 90 ? 9.302 -4.189 -17.880 1.00 88.31 90 LEU A O 1
ATOM 754 N N . ILE A 1 91 ? 8.774 -3.335 -15.866 1.00 84.56 91 ILE A N 1
ATOM 755 C CA . ILE A 1 91 ? 10.007 -2.558 -15.692 1.00 84.56 91 ILE A CA 1
ATOM 756 C C . ILE A 1 91 ? 11.150 -3.497 -15.300 1.00 84.56 91 ILE A C 1
ATOM 758 O O . ILE A 1 91 ? 12.197 -3.465 -15.947 1.00 84.56 91 ILE A O 1
ATOM 762 N N . GLU A 1 92 ? 10.930 -4.382 -14.328 1.00 84.38 92 GLU A N 1
ATOM 763 C CA . GLU A 1 92 ? 11.926 -5.364 -13.886 1.00 84.38 92 GLU A CA 1
ATOM 764 C C . GLU A 1 92 ? 12.324 -6.334 -15.005 1.00 84.38 92 GLU A C 1
ATOM 766 O O . GLU A 1 92 ? 13.507 -6.608 -15.208 1.00 84.38 92 GLU A O 1
ATOM 771 N N . LEU A 1 93 ? 11.369 -6.789 -15.823 1.00 76.88 93 LEU A N 1
ATOM 772 C CA . LEU A 1 93 ? 11.653 -7.624 -16.997 1.00 76.88 93 LEU A CA 1
ATOM 773 C C . LEU A 1 93 ? 12.491 -6.921 -18.075 1.00 76.88 93 LEU A C 1
ATOM 775 O O . LEU A 1 93 ? 13.102 -7.596 -18.895 1.00 76.88 93 LEU A O 1
ATOM 779 N N . ARG A 1 94 ? 12.487 -5.584 -18.132 1.00 73.50 94 ARG A N 1
ATOM 780 C CA . ARG A 1 94 ? 13.302 -4.813 -19.090 1.00 73.50 94 ARG A CA 1
ATOM 781 C C . ARG A 1 94 ? 14.698 -4.493 -18.567 1.00 73.50 94 ARG A C 1
ATOM 783 O O . ARG A 1 94 ? 15.561 -4.142 -19.370 1.00 73.50 94 ARG A O 1
ATOM 790 N N . ASN A 1 95 ? 14.888 -4.554 -17.253 1.00 67.81 95 ASN A N 1
ATOM 791 C CA . ASN A 1 95 ? 16.158 -4.273 -16.590 1.00 67.81 95 ASN A CA 1
ATOM 792 C C . ASN A 1 95 ? 17.036 -5.530 -16.429 1.00 67.81 95 ASN A C 1
ATOM 794 O O . ASN A 1 95 ? 18.216 -5.390 -16.103 1.00 67.81 95 ASN A O 1
ATOM 798 N N . ASN A 1 96 ? 16.477 -6.719 -16.686 1.00 55.66 96 ASN A N 1
ATOM 799 C CA . ASN A 1 96 ? 17.156 -8.022 -16.718 1.00 55.66 96 ASN A CA 1
ATOM 800 C C . ASN A 1 96 ? 17.440 -8.493 -18.153 1.00 55.66 96 ASN A C 1
ATOM 802 O O . ASN A 1 96 ? 18.452 -9.207 -18.342 1.00 55.66 96 ASN A O 1
#

pLDDT: mean 87.98, std 10.55, range [53.5, 96.94]

Sequence (96 aa):
MLPDYDPEYVDYLFSRIVHDMSEKYIIEIFTKYFDCSIEQVEKAIKKGYEAERPLIFHDYIGSALLDASINDNPEQARNALNDDFKIWELIELRNN

Radius of gyration: 12.49 Å; chains: 1; bounding box: 33×23×32 Å

Foldseek 3Di:
DQAPADPVVLLLLLLALLVVDPLVLQLVLCVPQPVDDSVRSVVSNVSSVVDDRDPDDPDPLNVQSVVCVVVVHSVSNVVSSVVSRVVVVVVVVVVD

Secondary structure (DSSP, 8-state):
---SS-HHHHHHHHHHHHHHS-HHHHHHHHHHHS---HHHHHHHHHHHHHSPPPSS---HHHHHHHHHHHTT-HHHHHHHHHHHHHHHHHHHHHH-